Protein AF-A0A6J6NVB9-F1 (afdb_monomer)

Structure (mmCIF, N/CA/C/O backbone):
data_AF-A0A6J6NVB9-F1
#
_entry.id   AF-A0A6J6NVB9-F1
#
loop_
_atom_site.group_PDB
_atom_site.id
_atom_site.type_symbol
_atom_site.label_atom_id
_atom_site.label_alt_id
_atom_site.label_comp_id
_atom_site.label_asym_id
_atom_site.label_entity_id
_atom_site.label_seq_id
_atom_site.pdbx_PDB_ins_code
_atom_site.Cartn_x
_atom_site.Cartn_y
_atom_site.Cartn_z
_atom_site.occupancy
_atom_site.B_iso_or_equiv
_atom_site.auth_seq_id
_atom_site.auth_comp_id
_atom_site.auth_asym_id
_atom_site.auth_atom_id
_atom_site.pdbx_PDB_model_num
ATOM 1 N N . MET A 1 1 ? -18.417 5.113 9.645 1.00 74.06 1 MET A N 1
ATOM 2 C CA . MET A 1 1 ? -17.909 3.822 9.141 1.00 74.06 1 MET A CA 1
ATOM 3 C C . MET A 1 1 ? -18.404 2.730 10.074 1.00 74.06 1 MET A C 1
ATOM 5 O O . MET A 1 1 ? -18.230 2.906 11.270 1.00 74.06 1 MET A O 1
ATOM 9 N N . GLU A 1 2 ? -19.043 1.670 9.576 1.00 90.62 2 GLU A N 1
ATOM 10 C CA . GLU A 1 2 ? -19.717 0.659 10.422 1.00 90.62 2 GLU A CA 1
ATOM 11 C C . GLU A 1 2 ? -18.781 -0.030 11.431 1.00 90.62 2 GLU A C 1
ATOM 13 O O . GLU A 1 2 ? -19.190 -0.325 12.547 1.00 90.62 2 GLU A O 1
ATOM 18 N N . LEU A 1 3 ? -17.506 -0.211 11.073 1.00 95.44 3 LEU A N 1
ATOM 19 C CA . LEU A 1 3 ? -16.517 -0.912 11.897 1.00 95.44 3 LEU A CA 1
ATOM 20 C C . LEU A 1 3 ? -15.622 0.011 12.745 1.00 95.44 3 LEU A C 1
ATOM 22 O O . LEU A 1 3 ? -14.715 -0.471 13.425 1.00 95.44 3 LEU A O 1
ATOM 26 N N . TYR A 1 4 ? -15.847 1.328 12.735 1.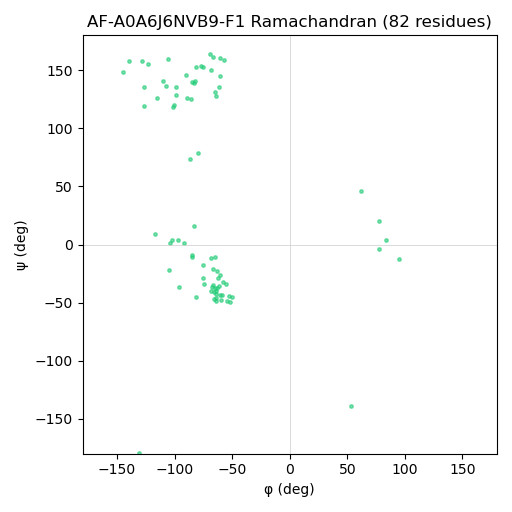00 94.62 4 TYR A N 1
ATOM 27 C CA . TYR A 1 4 ? -15.009 2.256 13.501 1.00 94.62 4 TYR A CA 1
ATOM 28 C C . TYR A 1 4 ? -15.072 1.955 15.010 1.00 94.62 4 TYR A C 1
ATOM 30 O O . TYR A 1 4 ? -16.145 1.703 15.555 1.00 94.62 4 TYR A O 1
ATOM 38 N N . GLY A 1 5 ? -13.918 1.961 15.684 1.00 93.94 5 GLY A N 1
ATOM 39 C CA . GLY A 1 5 ? -13.807 1.645 17.115 1.00 93.94 5 GLY A CA 1
ATOM 40 C C . GLY A 1 5 ? -13.879 0.152 17.471 1.00 93.94 5 GLY A C 1
ATOM 41 O O . GLY A 1 5 ? -13.683 -0.196 18.631 1.00 93.94 5 GLY A O 1
ATOM 42 N N . THR A 1 6 ? -14.103 -0.744 16.501 1.00 95.88 6 THR A N 1
ATOM 43 C CA . THR A 1 6 ? -14.137 -2.207 16.733 1.00 95.88 6 THR A CA 1
ATOM 44 C C . THR A 1 6 ? -12.755 -2.866 1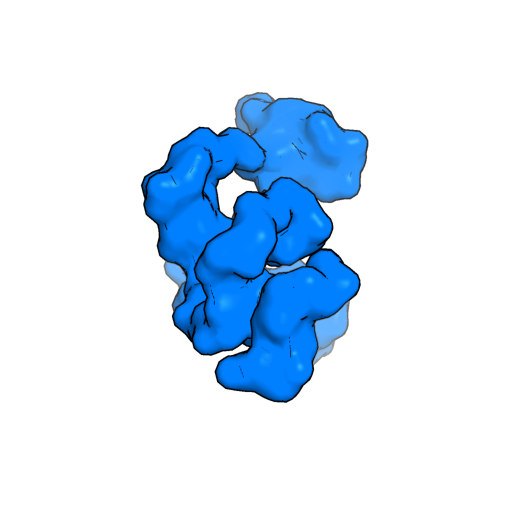6.703 1.00 95.88 6 THR A C 1
ATOM 46 O O . THR A 1 6 ? -12.614 -4.034 17.055 1.00 95.88 6 THR A O 1
ATOM 49 N N . GLY A 1 7 ? -11.736 -2.128 16.256 1.00 93.50 7 GLY A N 1
ATOM 50 C CA . GLY A 1 7 ? -10.389 -2.637 15.998 1.00 93.50 7 GLY A CA 1
ATOM 51 C C . GLY A 1 7 ? -10.137 -3.040 14.540 1.00 93.50 7 GLY A C 1
ATOM 52 O O . GLY A 1 7 ? -8.976 -3.182 14.160 1.00 93.50 7 GLY A O 1
ATOM 53 N N . VAL A 1 8 ? -11.174 -3.150 13.700 1.00 95.69 8 VAL A N 1
ATOM 54 C CA . VAL A 1 8 ? -11.020 -3.409 12.258 1.00 95.69 8 VAL A CA 1
ATOM 55 C C . VAL A 1 8 ? -10.804 -2.100 11.497 1.00 95.69 8 VAL A C 1
ATOM 57 O O . VAL A 1 8 ? -11.630 -1.191 11.581 1.00 95.69 8 VAL A O 1
ATOM 60 N N . ARG A 1 9 ? -9.714 -2.022 10.722 1.00 96.81 9 ARG A N 1
ATOM 61 C CA . ARG A 1 9 ? -9.466 -0.939 9.759 1.00 96.81 9 ARG A CA 1
ATOM 62 C C . ARG A 1 9 ? -9.856 -1.413 8.367 1.00 96.81 9 ARG A C 1
ATOM 64 O O . ARG A 1 9 ? -9.526 -2.529 7.977 1.00 96.81 9 ARG A O 1
ATOM 71 N N . VAL A 1 10 ? -10.547 -0.563 7.619 1.00 97.12 10 VAL A N 1
ATOM 72 C CA . VAL A 1 10 ? -10.923 -0.829 6.227 1.00 97.12 10 VAL A CA 1
ATOM 73 C C . VAL A 1 10 ? -10.441 0.334 5.379 1.00 97.12 10 VAL A C 1
ATOM 75 O O . VAL A 1 10 ? -10.874 1.457 5.595 1.00 97.12 10 VAL A O 1
ATOM 78 N N . ASN A 1 11 ? -9.569 0.081 4.411 1.00 98.00 11 ASN A N 1
ATOM 79 C CA . ASN A 1 11 ? -9.044 1.094 3.496 1.00 98.00 11 ASN A CA 1
ATOM 80 C C . ASN A 1 11 ? -8.959 0.508 2.084 1.00 98.00 11 ASN A C 1
ATOM 82 O O . ASN A 1 11 ? -8.891 -0.712 1.924 1.00 98.00 11 ASN A O 1
ATOM 86 N N . THR A 1 12 ? -8.943 1.367 1.070 1.00 98.12 12 THR A N 1
ATOM 87 C CA . THR A 1 12 ? -8.583 0.975 -0.298 1.00 98.12 12 THR A CA 1
ATOM 88 C C . THR A 1 12 ? -7.242 1.586 -0.657 1.00 98.12 12 THR A C 1
ATOM 90 O O . THR A 1 12 ? -7.009 2.756 -0.357 1.00 98.12 12 THR A O 1
ATOM 93 N N . VAL A 1 13 ? -6.407 0.824 -1.356 1.00 98.00 13 VAL A N 1
ATOM 94 C CA . VAL A 1 13 ? -5.135 1.300 -1.898 1.00 98.00 13 VAL A CA 1
ATOM 95 C C . VAL A 1 13 ? -5.064 1.006 -3.390 1.00 98.00 13 VAL A C 1
ATOM 97 O O . VAL A 1 13 ? -5.431 -0.084 -3.831 1.00 98.00 13 VAL A O 1
ATOM 100 N N . GLU A 1 14 ? -4.613 1.991 -4.156 1.00 97.25 14 GLU A N 1
ATOM 101 C CA . GLU A 1 14 ? -4.287 1.856 -5.572 1.00 97.25 14 GLU A CA 1
ATOM 102 C C . GLU A 1 14 ? -2.832 2.275 -5.827 1.00 97.25 14 GLU A C 1
ATOM 104 O O . GLU A 1 14 ? -2.275 3.057 -5.051 1.00 97.25 14 GLU A O 1
ATOM 109 N N . PRO A 1 15 ? -2.194 1.771 -6.892 1.00 94.75 15 PRO A N 1
ATOM 110 C CA . PRO A 1 15 ? -0.898 2.282 -7.302 1.00 94.75 15 PRO A CA 1
ATOM 111 C C . PRO A 1 15 ? -1.041 3.635 -8.003 1.00 94.75 15 PRO A C 1
ATOM 113 O O . PRO A 1 15 ? -2.056 3.917 -8.646 1.00 94.75 15 PRO A O 1
ATOM 116 N N . ARG A 1 16 ? 0.003 4.466 -7.946 1.00 93.75 16 ARG A N 1
ATOM 117 C CA . ARG A 1 16 ? 0.040 5.739 -8.686 1.00 93.75 16 ARG A CA 1
ATOM 118 C C . ARG A 1 16 ? 0.273 5.507 -10.177 1.00 93.75 16 ARG A C 1
ATOM 120 O O . ARG A 1 16 ? -0.209 6.271 -11.013 1.00 93.75 16 ARG A O 1
ATOM 127 N N . ALA A 1 17 ? 1.047 4.477 -10.506 1.00 90.00 17 ALA A N 1
ATOM 128 C CA . ALA A 1 17 ? 1.380 4.092 -11.872 1.00 90.00 17 ALA A CA 1
ATOM 129 C C . ALA A 1 17 ? 1.147 2.591 -12.098 1.00 90.00 17 ALA A C 1
ATOM 131 O O . ALA A 1 17 ? 0.691 1.871 -11.216 1.00 90.00 17 ALA A O 1
ATOM 132 N N . ALA A 1 18 ? 1.420 2.089 -13.303 1.00 87.38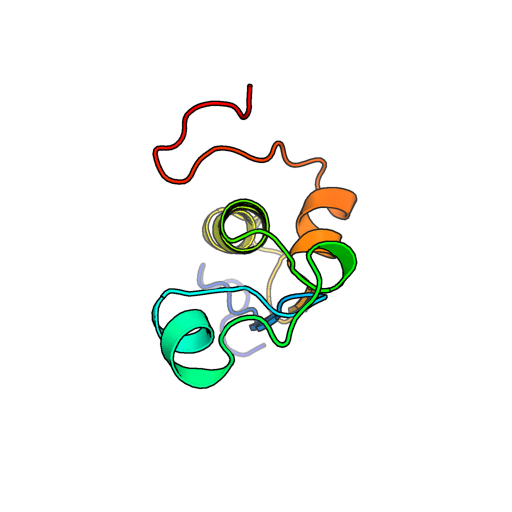 18 ALA A N 1
ATOM 133 C CA . ALA A 1 18 ? 1.286 0.658 -13.550 1.00 87.38 18 ALA A CA 1
ATOM 134 C C . ALA A 1 18 ? 2.310 -0.111 -12.703 1.00 87.38 18 ALA A C 1
ATOM 136 O O . ALA A 1 18 ? 3.491 0.207 -12.733 1.00 87.38 18 ALA A O 1
ATOM 137 N N . VAL A 1 19 ? 1.883 -1.148 -11.989 1.00 87.56 19 VAL A N 1
ATOM 138 C CA . VAL A 1 19 ? 2.807 -2.033 -11.268 1.00 87.56 19 VAL A CA 1
ATOM 139 C C . VAL A 1 19 ? 2.990 -3.287 -12.098 1.00 87.56 19 VAL A C 1
ATOM 141 O O . VAL A 1 19 ? 2.024 -4.000 -12.399 1.00 87.56 19 VAL A O 1
ATOM 144 N N . LEU A 1 20 ? 4.231 -3.556 -12.496 1.00 82.06 20 LEU A N 1
ATOM 145 C CA . LEU A 1 20 ? 4.544 -4.698 -13.343 1.00 82.06 20 LEU A CA 1
ATOM 146 C C . LEU A 1 20 ? 4.602 -5.985 -12.507 1.00 82.06 20 LEU A C 1
ATOM 148 O O . LEU A 1 20 ? 5.664 -6.478 -12.148 1.00 82.06 20 LEU A O 1
ATOM 152 N N . SER A 1 21 ? 3.433 -6.534 -12.189 1.00 77.81 21 SER A N 1
ATOM 153 C CA . SER A 1 21 ? 3.323 -7.898 -11.662 1.00 77.81 21 SER A CA 1
ATOM 154 C C . SER A 1 21 ? 3.665 -8.941 -12.734 1.00 77.81 21 SER A C 1
ATOM 156 O O . SER A 1 21 ? 3.617 -8.645 -13.929 1.00 77.81 21 SER A O 1
ATOM 158 N N . GLU A 1 22 ? 3.930 -10.186 -12.328 1.00 79.56 22 GLU A N 1
ATOM 159 C CA . GLU A 1 22 ? 4.133 -11.316 -13.254 1.00 79.56 22 GLU A CA 1
ATOM 160 C C . GLU A 1 22 ? 3.002 -11.410 -14.299 1.00 79.56 22 GLU A C 1
ATOM 162 O O . GLU A 1 22 ? 3.251 -11.514 -15.502 1.00 79.56 22 GLU A O 1
ATOM 167 N N . GLY A 1 23 ? 1.746 -11.281 -13.854 1.00 76.88 23 GLY A N 1
ATOM 168 C CA . GLY A 1 23 ? 0.579 -11.299 -14.738 1.00 76.88 23 GLY A CA 1
ATOM 169 C C . GLY A 1 23 ? 0.497 -10.085 -15.669 1.00 76.88 23 GLY A C 1
ATOM 170 O O . GLY A 1 23 ? 0.119 -10.226 -16.832 1.00 76.88 23 GLY A O 1
ATOM 171 N N . ALA A 1 24 ? 0.884 -8.896 -15.198 1.00 75.00 24 ALA A N 1
ATOM 172 C CA . ALA A 1 24 ? 0.933 -7.699 -16.036 1.00 75.00 24 ALA A CA 1
ATOM 173 C C . ALA A 1 24 ? 2.044 -7.793 -17.093 1.00 75.00 24 ALA A C 1
ATOM 175 O O . ALA A 1 24 ? 1.810 -7.456 -18.254 1.00 75.00 24 ALA A O 1
ATOM 176 N N . ALA A 1 25 ? 3.217 -8.322 -16.735 1.00 76.31 25 ALA A N 1
ATOM 177 C CA . ALA A 1 25 ? 4.309 -8.564 -17.674 1.00 76.31 25 ALA A CA 1
ATOM 178 C C . ALA A 1 25 ? 3.881 -9.515 -18.802 1.00 76.31 25 ALA A C 1
ATOM 180 O O . ALA A 1 25 ? 4.121 -9.227 -19.975 1.00 76.31 25 ALA A O 1
ATOM 181 N N . ALA A 1 26 ? 3.162 -10.593 -18.468 1.00 76.75 26 ALA A N 1
ATOM 182 C CA . ALA A 1 26 ? 2.663 -11.560 -19.447 1.00 76.75 26 ALA A CA 1
ATOM 183 C C . ALA A 1 26 ? 1.666 -10.962 -20.462 1.00 76.75 26 ALA A C 1
ATOM 185 O O . ALA A 1 26 ? 1.570 -11.444 -21.590 1.00 76.75 26 ALA A O 1
ATOM 186 N N . LEU A 1 27 ? 0.921 -9.918 -20.080 1.00 75.88 27 LEU A N 1
ATOM 187 C CA . LEU A 1 27 ? -0.114 -9.296 -20.916 1.00 75.88 27 LEU A CA 1
ATOM 188 C C . LEU A 1 27 ? 0.376 -8.062 -21.684 1.00 75.88 27 LEU A C 1
ATOM 190 O O . LEU A 1 27 ? -0.070 -7.805 -22.806 1.00 75.88 27 LEU A O 1
ATOM 194 N N . VAL A 1 28 ? 1.252 -7.268 -21.070 1.00 71.50 28 VAL A N 1
ATOM 195 C CA . VAL A 1 28 ? 1.630 -5.933 -21.556 1.00 71.50 28 VAL A CA 1
ATOM 196 C C . VAL A 1 28 ? 3.028 -5.934 -22.191 1.00 71.50 28 VAL A C 1
ATOM 198 O O . VAL A 1 28 ? 3.285 -5.102 -23.065 1.00 71.50 28 VAL A O 1
ATOM 201 N N . GLY A 1 29 ? 3.885 -6.906 -21.850 1.00 67.25 29 GLY A N 1
ATOM 202 C CA . GLY A 1 29 ? 5.244 -7.041 -22.384 1.00 67.25 29 GLY A CA 1
ATOM 203 C C . GLY A 1 29 ? 6.061 -5.755 -22.226 1.00 67.25 29 GLY A C 1
ATOM 204 O O . GLY A 1 29 ? 5.925 -5.040 -21.237 1.00 67.25 29 GLY A O 1
ATOM 205 N N . ASP A 1 30 ? 6.836 -5.406 -23.252 1.00 69.94 30 ASP A N 1
ATOM 206 C CA . ASP A 1 30 ? 7.733 -4.237 -23.253 1.00 69.94 30 ASP A CA 1
ATOM 207 C C . ASP A 1 30 ? 7.031 -2.905 -23.599 1.00 69.94 30 ASP A C 1
ATOM 209 O O . ASP A 1 30 ? 7.672 -1.926 -23.984 1.00 69.94 30 ASP A O 1
ATOM 213 N N . ARG A 1 31 ? 5.692 -2.844 -23.543 1.00 74.38 31 ARG A N 1
ATOM 214 C CA . ARG A 1 31 ? 4.935 -1.641 -23.952 1.00 74.38 31 ARG A CA 1
ATOM 215 C C . ARG A 1 31 ? 4.993 -0.504 -22.934 1.00 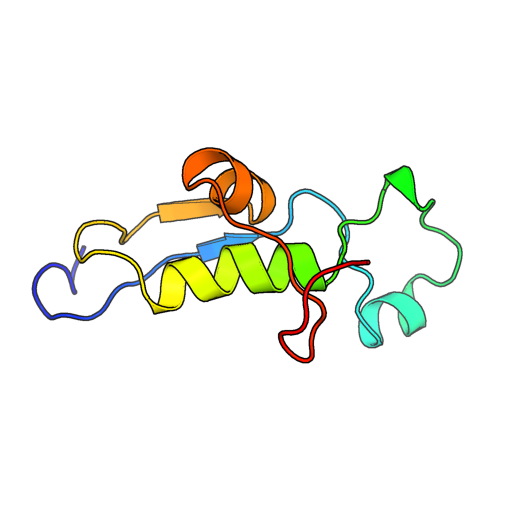74.38 31 ARG A C 1
ATOM 217 O O . ARG A 1 31 ? 4.649 0.624 -23.286 1.00 74.38 31 ARG A O 1
ATOM 224 N N . LEU A 1 32 ? 5.378 -0.794 -21.696 1.00 75.50 32 LEU A N 1
ATOM 225 C CA . LEU A 1 32 ? 5.517 0.193 -20.631 1.00 75.50 32 LEU A CA 1
ATOM 226 C C . LEU A 1 32 ? 6.982 0.591 -20.500 1.00 75.50 32 LEU A C 1
ATOM 228 O O . LEU A 1 32 ? 7.859 -0.262 -20.378 1.00 75.50 32 LEU A O 1
ATOM 232 N N . ARG A 1 33 ? 7.249 1.897 -20.518 1.00 78.06 33 ARG A N 1
ATOM 233 C CA . ARG A 1 33 ? 8.587 2.402 -20.214 1.00 78.06 33 ARG A CA 1
ATOM 234 C C . ARG A 1 33 ? 8.833 2.366 -18.698 1.00 78.06 33 ARG A C 1
ATOM 236 O O . ARG A 1 33 ? 7.868 2.493 -17.945 1.00 78.06 33 ARG A O 1
ATOM 243 N N . PRO A 1 34 ? 10.092 2.270 -18.232 1.00 75.25 34 PRO A N 1
ATOM 244 C CA . PRO A 1 34 ? 10.406 2.232 -16.801 1.00 75.25 34 PRO A CA 1
ATOM 245 C C . PRO A 1 34 ? 9.859 3.423 -15.999 1.00 75.25 34 PRO A C 1
ATOM 247 O O . PRO A 1 34 ? 9.429 3.243 -14.869 1.00 75.25 34 PRO A O 1
ATOM 250 N N . ASP A 1 35 ? 9.800 4.622 -16.591 1.00 77.19 35 ASP A N 1
ATOM 251 C CA . ASP A 1 35 ? 9.230 5.833 -15.972 1.00 77.19 35 ASP A CA 1
ATOM 252 C C . ASP A 1 35 ? 7.706 5.772 -15.772 1.00 77.19 35 ASP A C 1
ATOM 254 O O . ASP A 1 35 ? 7.130 6.626 -15.105 1.00 77.19 35 ASP A O 1
ATOM 258 N N . GLN A 1 36 ? 7.043 4.782 -16.369 1.00 81.69 36 GLN A N 1
ATOM 259 C CA . GLN A 1 36 ? 5.601 4.560 -16.269 1.00 81.69 36 GLN A CA 1
ATOM 260 C C . GLN A 1 36 ? 5.255 3.431 -15.292 1.00 81.69 36 GLN A C 1
ATOM 262 O O . GLN A 1 36 ? 4.081 3.061 -15.192 1.00 81.69 36 GLN A O 1
ATOM 267 N N . ILE A 1 37 ? 6.266 2.864 -14.625 1.00 86.44 37 ILE A N 1
ATOM 268 C CA . ILE A 1 37 ? 6.132 1.702 -13.75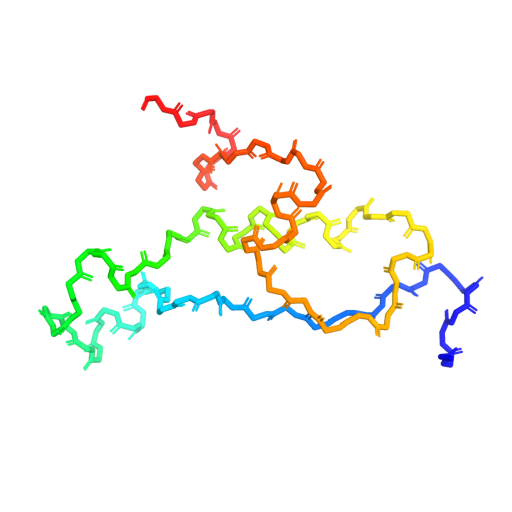7 1.00 86.44 37 ILE A CA 1
ATOM 269 C C . ILE A 1 37 ? 6.449 2.102 -12.318 1.00 86.44 37 ILE A C 1
ATOM 271 O O . ILE A 1 37 ? 7.511 2.642 -12.022 1.00 86.44 37 ILE A O 1
ATOM 275 N N . GLU A 1 38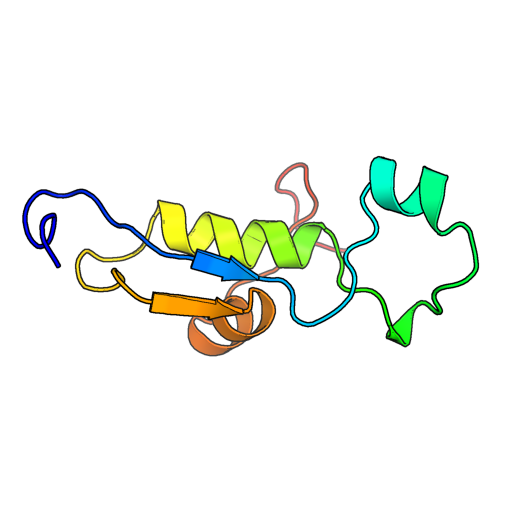 ? 5.520 1.804 -11.419 1.00 90.25 38 GLU A N 1
ATOM 276 C CA . GLU A 1 38 ? 5.774 1.792 -9.983 1.00 90.25 38 GLU A CA 1
ATOM 277 C C . GLU A 1 38 ? 6.354 0.427 -9.588 1.00 90.25 38 GLU A C 1
ATOM 279 O O . GLU A 1 38 ? 5.925 -0.611 -10.108 1.00 90.25 38 GLU A O 1
ATOM 284 N N . SER A 1 39 ? 7.343 0.413 -8.690 1.00 91.19 39 SER A N 1
ATOM 285 C CA . SER A 1 39 ? 7.929 -0.843 -8.217 1.00 91.19 39 SER A CA 1
ATOM 286 C C . SER A 1 39 ? 6.933 -1.637 -7.367 1.00 91.19 39 SER A C 1
ATOM 288 O O . SER A 1 39 ? 6.071 -1.073 -6.690 1.00 91.19 39 SER A O 1
ATOM 290 N N . MET A 1 40 ? 7.051 -2.968 -7.389 1.00 92.62 40 MET A N 1
ATOM 291 C CA . MET A 1 40 ? 6.211 -3.827 -6.547 1.00 92.62 40 MET A CA 1
ATOM 292 C C . MET A 1 40 ? 6.482 -3.554 -5.065 1.00 92.62 40 MET A C 1
ATOM 294 O O . MET A 1 40 ? 5.558 -3.522 -4.260 1.00 92.62 40 MET A O 1
ATOM 298 N N . GLU A 1 41 ? 7.743 -3.308 -4.732 1.00 94.94 41 GLU A N 1
ATOM 299 C CA . GLU A 1 41 ? 8.235 -2.946 -3.409 1.00 94.94 41 GLU A CA 1
ATOM 300 C C . GLU A 1 41 ? 7.503 -1.718 -2.857 1.00 94.94 41 GLU A C 1
ATOM 302 O O . GLU A 1 41 ? 6.980 -1.761 -1.746 1.00 94.94 41 GLU A O 1
ATOM 307 N N . ALA A 1 42 ? 7.372 -0.652 -3.654 1.00 95.31 42 ALA A N 1
ATOM 308 C CA . ALA A 1 42 ? 6.671 0.556 -3.226 1.00 95.31 42 ALA A CA 1
ATOM 309 C C . ALA A 1 42 ? 5.168 0.306 -3.008 1.00 95.31 42 ALA A C 1
ATOM 311 O O . ALA A 1 42 ? 4.593 0.756 -2.013 1.00 95.31 42 ALA A O 1
ATOM 312 N N . MET A 1 43 ? 4.531 -0.477 -3.887 1.00 95.81 43 MET A N 1
ATOM 313 C CA . MET A 1 43 ? 3.132 -0.872 -3.692 1.00 95.81 43 MET A CA 1
ATOM 314 C C . MET A 1 43 ? 2.929 -1.661 -2.399 1.00 95.81 43 MET A C 1
ATOM 316 O O . MET A 1 43 ? 1.954 -1.441 -1.673 1.00 95.81 43 MET A O 1
ATOM 320 N N . VAL A 1 44 ? 3.833 -2.602 -2.125 1.00 95.81 44 VAL A N 1
ATOM 321 C CA . VAL A 1 44 ? 3.788 -3.455 -0.937 1.00 95.81 44 VAL A CA 1
ATOM 322 C C . VAL A 1 44 ? 3.959 -2.618 0.322 1.00 95.81 44 VAL A C 1
ATOM 324 O O . VAL A 1 44 ? 3.146 -2.752 1.230 1.00 95.81 44 VAL A O 1
ATOM 327 N N . GLU A 1 45 ? 4.921 -1.703 0.362 1.00 97.06 45 GLU A N 1
ATOM 328 C CA . GLU A 1 45 ? 5.184 -0.867 1.541 1.00 97.06 45 GLU A CA 1
ATOM 329 C C . GLU A 1 45 ? 4.020 0.063 1.878 1.00 97.06 45 GLU A C 1
ATOM 331 O O . GLU A 1 45 ? 3.511 0.063 3.004 1.00 97.06 45 GLU A O 1
ATOM 336 N N . GLY A 1 46 ? 3.498 0.778 0.876 1.00 97.00 46 GLY A N 1
ATOM 337 C CA . GLY A 1 46 ? 2.321 1.629 1.057 1.00 97.00 46 GLY A CA 1
ATOM 338 C C . GLY A 1 46 ? 1.076 0.849 1.505 1.00 97.00 46 GLY A C 1
ATOM 339 O O . GLY A 1 46 ? 0.202 1.413 2.169 1.00 97.00 46 GLY A O 1
ATOM 340 N N . THR A 1 47 ? 0.997 -0.445 1.173 1.00 97.19 47 THR A N 1
ATOM 341 C CA . THR A 1 47 ? -0.076 -1.354 1.606 1.00 97.19 47 THR A CA 1
ATOM 342 C C . THR A 1 47 ? 0.159 -1.892 3.017 1.00 97.19 47 THR A C 1
ATOM 344 O O . THR A 1 47 ? -0.770 -1.895 3.826 1.00 97.19 47 THR A O 1
ATOM 347 N N . LEU A 1 48 ? 1.380 -2.328 3.340 1.00 97.19 48 LEU A N 1
ATOM 348 C CA . LEU A 1 48 ? 1.735 -2.896 4.643 1.00 97.19 48 LEU A CA 1
ATOM 349 C C . LEU A 1 48 ? 1.540 -1.890 5.771 1.00 97.19 48 LEU A C 1
ATOM 351 O O . LEU A 1 48 ? 1.045 -2.263 6.835 1.00 97.19 48 LEU A O 1
ATOM 355 N N . PHE A 1 49 ? 1.813 -0.609 5.522 1.00 97.75 49 PHE A N 1
ATOM 356 C CA . PHE A 1 49 ? 1.471 0.450 6.466 1.00 97.75 49 PHE A CA 1
ATOM 357 C C . PHE A 1 49 ? -0.009 0.408 6.878 1.00 97.75 49 PHE A C 1
ATOM 359 O O . PHE A 1 49 ? -0.326 0.488 8.064 1.00 97.75 49 PHE A O 1
ATOM 366 N N . LEU A 1 50 ? -0.935 0.218 5.931 1.00 97.75 50 LEU A N 1
ATOM 367 C CA . LEU A 1 50 ? -2.371 0.156 6.232 1.00 97.75 50 LEU A CA 1
ATOM 368 C C . LEU A 1 50 ? -2.746 -1.077 7.068 1.00 97.75 50 LEU A C 1
ATOM 370 O O . LEU A 1 50 ? -3.782 -1.059 7.736 1.00 97.75 50 LEU A O 1
ATOM 374 N N . CYS A 1 51 ? -1.921 -2.127 7.064 1.00 96.75 51 CYS A N 1
ATOM 375 C CA . CYS A 1 51 ? -2.124 -3.314 7.890 1.00 96.75 51 CYS A CA 1
ATOM 376 C C . CYS A 1 51 ? -1.764 -3.089 9.369 1.00 96.75 51 CYS A C 1
ATOM 378 O O . CYS A 1 51 ? -2.386 -3.721 10.222 1.00 96.75 51 CYS A O 1
ATOM 380 N N . ASP A 1 52 ? -0.821 -2.190 9.674 1.00 95.19 52 ASP A N 1
ATOM 381 C CA . ASP A 1 52 ? -0.338 -1.920 11.046 1.00 95.19 52 ASP A CA 1
ATOM 382 C C . ASP A 1 52 ? -0.620 -0.482 11.536 1.00 95.19 52 ASP A C 1
ATOM 384 O O . ASP A 1 52 ? -0.163 -0.034 12.586 1.00 95.19 52 ASP A O 1
ATOM 388 N N . CYS A 1 53 ? -1.411 0.278 10.781 1.00 96.50 53 CYS A N 1
ATOM 389 C CA . CYS A 1 53 ? -1.693 1.673 11.089 1.00 96.50 53 CYS A CA 1
ATOM 390 C C . CYS A 1 53 ? -2.513 1.891 12.383 1.00 96.50 53 CYS A C 1
ATOM 392 O O . CYS A 1 53 ? -3.236 1.028 12.913 1.00 96.50 53 CYS A O 1
ATOM 394 N N . GLY A 1 54 ? -2.447 3.131 12.882 1.00 96.00 54 GLY A N 1
ATOM 395 C CA . GLY A 1 54 ? -3.251 3.594 14.011 1.00 96.00 54 GLY A CA 1
ATOM 396 C C . GLY A 1 54 ? -4.767 3.447 13.776 1.00 96.00 54 GLY A C 1
ATOM 397 O O . GLY A 1 54 ? -5.224 3.372 12.636 1.00 96.00 54 GLY A O 1
ATOM 398 N N . PRO A 1 55 ? -5.581 3.409 14.846 1.00 95.56 55 PRO A N 1
ATOM 399 C CA . PRO A 1 55 ? -7.018 3.124 14.756 1.00 95.56 55 PRO A CA 1
ATOM 400 C C . PRO A 1 55 ? -7.821 4.158 13.952 1.00 95.56 55 PRO A C 1
ATOM 402 O O . PRO A 1 55 ? -8.888 3.827 13.440 1.00 95.56 55 PRO A O 1
ATOM 405 N N . ASP A 1 56 ? -7.308 5.383 13.816 1.00 95.81 56 ASP A N 1
ATOM 406 C CA . ASP A 1 56 ? -7.968 6.460 13.071 1.00 95.81 56 ASP A CA 1
ATOM 407 C C . ASP A 1 56 ? -7.672 6.434 11.562 1.00 95.81 56 ASP A C 1
ATOM 409 O O . ASP A 1 56 ? -8.323 7.135 10.788 1.00 95.81 56 ASP A O 1
ATOM 413 N N . ILE A 1 57 ? -6.739 5.589 11.111 1.00 96.75 57 ILE A N 1
ATOM 414 C CA . ILE A 1 57 ? -6.430 5.394 9.691 1.00 96.75 57 ILE A CA 1
ATOM 415 C C . ILE A 1 57 ? -7.375 4.321 9.123 1.00 96.75 57 ILE A C 1
ATOM 417 O O . ILE A 1 57 ? -7.017 3.167 8.893 1.00 96.75 57 ILE A O 1
ATOM 421 N N . THR A 1 58 ? -8.642 4.695 8.937 1.00 97.69 58 THR A N 1
ATOM 422 C CA . THR A 1 58 ? -9.682 3.831 8.359 1.00 97.69 58 THR A CA 1
ATOM 423 C C . THR A 1 58 ? -10.661 4.641 7.511 1.00 97.69 58 THR A C 1
ATOM 425 O O . THR A 1 58 ? -10.950 5.800 7.798 1.00 97.69 58 THR A O 1
ATOM 428 N N . GLY A 1 59 ? -11.207 4.030 6.463 1.00 96.81 59 GLY A N 1
ATOM 429 C CA . GLY A 1 59 ? -12.126 4.659 5.514 1.00 96.81 59 GLY A CA 1
ATOM 430 C C . GLY A 1 59 ? -11.467 5.565 4.502 1.00 96.81 59 GLY A C 1
ATOM 431 O O . GLY A 1 59 ? -12.151 6.396 3.905 1.00 96.81 59 GLY A O 1
ATOM 432 N N . ARG A 1 60 ? -10.162 5.396 4.293 1.00 97.25 60 ARG A N 1
ATOM 433 C CA . ARG A 1 60 ? -9.405 6.158 3.310 1.00 97.25 60 ARG A CA 1
ATOM 434 C C . ARG A 1 60 ? -9.399 5.448 1.958 1.00 97.25 60 ARG A C 1
ATOM 436 O O . ARG A 1 60 ? -9.353 4.219 1.878 1.00 97.25 60 ARG A O 1
ATOM 443 N N . ILE A 1 61 ? -9.408 6.270 0.915 1.00 98.12 61 ILE A N 1
ATOM 444 C CA . ILE A 1 61 ? -8.973 5.903 -0.429 1.00 98.12 61 ILE A CA 1
ATOM 445 C C . ILE A 1 61 ? -7.572 6.483 -0.568 1.00 98.12 61 ILE A C 1
ATOM 447 O O . ILE A 1 61 ? -7.399 7.690 -0.402 1.00 98.12 61 ILE A O 1
ATOM 451 N N . THR A 1 62 ? -6.579 5.626 -0.771 1.00 98.12 62 THR A N 1
ATOM 452 C CA . THR A 1 62 ? -5.170 6.021 -0.753 1.00 98.12 62 THR A CA 1
ATOM 453 C C . THR A 1 62 ? -4.445 5.553 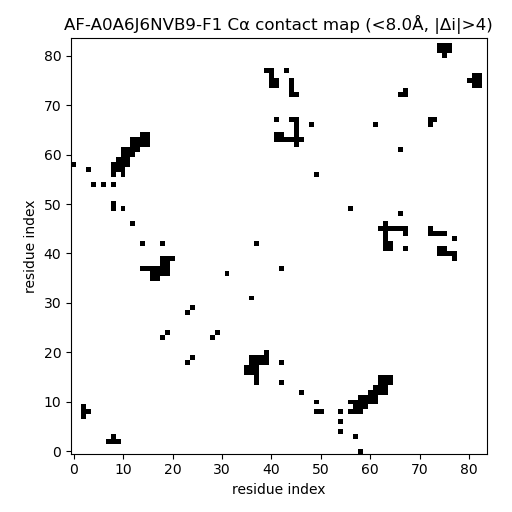-1.997 1.00 98.12 62 THR A C 1
ATOM 455 O O . THR A 1 62 ? -4.818 4.546 -2.597 1.00 98.12 62 THR A O 1
ATOM 458 N N . VAL A 1 63 ? -3.343 6.225 -2.296 1.00 98.25 63 VAL A N 1
ATOM 459 C CA . VAL A 1 63 ? -2.363 5.792 -3.285 1.00 98.25 63 VAL A CA 1
ATOM 460 C C . VAL A 1 63 ? -1.114 5.326 -2.534 1.00 98.25 63 VAL A C 1
ATOM 462 O O . VAL A 1 63 ? -0.698 5.974 -1.575 1.00 98.25 63 VAL A O 1
ATOM 465 N N . SER A 1 64 ? -0.518 4.206 -2.934 1.00 97.38 64 SER A N 1
ATOM 466 C CA . SER A 1 64 ? 0.662 3.609 -2.277 1.00 97.38 64 SER A CA 1
ATOM 467 C C . SER A 1 64 ? 1.822 4.584 -2.071 1.00 97.38 64 SER A C 1
ATOM 469 O O . SER A 1 64 ? 2.330 4.703 -0.958 1.00 97.38 64 SER A O 1
ATOM 471 N N . LEU A 1 65 ? 2.212 5.313 -3.121 1.00 96.94 65 LEU A N 1
ATOM 472 C CA . LEU A 1 65 ? 3.306 6.285 -3.055 1.00 96.94 65 LEU A CA 1
ATOM 473 C C . LEU A 1 65 ? 2.971 7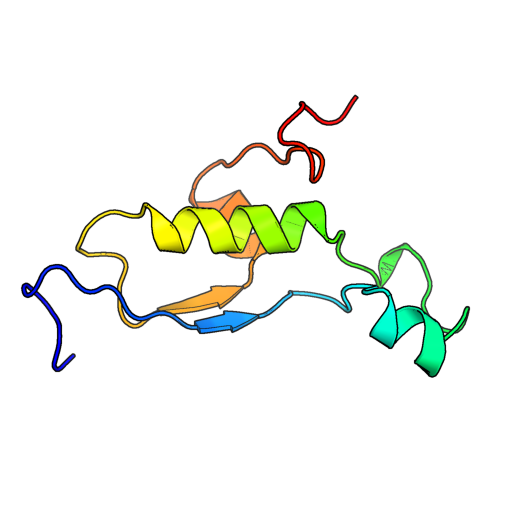.482 -2.158 1.00 96.94 65 LEU A C 1
ATOM 475 O O . LEU A 1 65 ? 3.851 7.970 -1.457 1.00 96.94 65 LEU A O 1
ATOM 479 N N . ASP A 1 66 ? 1.706 7.918 -2.122 1.00 98.06 66 ASP A N 1
ATOM 480 C CA . ASP A 1 66 ? 1.272 8.965 -1.188 1.00 98.06 66 ASP A CA 1
ATOM 481 C C . ASP A 1 66 ? 1.385 8.488 0.264 1.00 98.06 66 ASP A C 1
ATOM 483 O O . ASP A 1 66 ? 1.806 9.259 1.117 1.00 98.06 66 ASP A O 1
ATOM 487 N N . ASN A 1 67 ? 1.085 7.217 0.556 1.00 98.00 67 ASN A N 1
ATOM 488 C CA . ASN A 1 67 ? 1.276 6.671 1.904 1.00 98.00 67 ASN A CA 1
ATOM 489 C C . ASN A 1 67 ? 2.764 6.665 2.298 1.00 98.00 67 ASN A C 1
ATOM 491 O O . ASN A 1 67 ? 3.103 7.037 3.419 1.00 98.00 67 ASN A O 1
ATOM 495 N N . ILE A 1 68 ? 3.659 6.275 1.385 1.00 97.81 68 ILE A N 1
ATOM 496 C CA . ILE A 1 68 ? 5.108 6.297 1.640 1.00 97.81 68 ILE A CA 1
ATOM 497 C C . ILE A 1 68 ? 5.580 7.719 1.962 1.00 97.81 68 ILE A C 1
ATOM 499 O O . ILE A 1 68 ? 6.274 7.924 2.958 1.00 97.81 68 ILE A O 1
ATOM 503 N N . GLU A 1 69 ? 5.167 8.701 1.158 1.00 98.12 69 GLU A N 1
ATOM 504 C CA . GLU A 1 69 ? 5.517 10.111 1.347 1.00 98.12 69 GLU A CA 1
ATOM 505 C C . GLU A 1 69 ? 4.904 10.699 2.635 1.00 98.12 69 GLU A C 1
ATOM 507 O O . GLU A 1 69 ? 5.608 11.351 3.407 1.00 98.12 69 GLU A O 1
ATOM 512 N N . GLU A 1 70 ? 3.613 10.457 2.896 1.00 97.81 70 GLU A N 1
ATOM 513 C CA . GLU A 1 70 ? 2.871 10.993 4.051 1.00 97.81 70 GLU A CA 1
ATOM 514 C C . GLU A 1 70 ? 3.425 10.469 5.380 1.00 97.81 70 GLU A C 1
ATOM 516 O O . GLU A 1 70 ? 3.524 11.224 6.351 1.00 97.81 70 GLU A O 1
ATOM 521 N N . PHE A 1 71 ? 3.795 9.188 5.427 1.00 97.19 71 PHE A N 1
ATOM 522 C CA . PHE A 1 71 ? 4.201 8.517 6.662 1.00 97.19 71 PHE A CA 1
ATOM 523 C C . PHE A 1 71 ? 5.712 8.309 6.790 1.00 97.19 71 PHE A C 1
ATOM 525 O O . PHE A 1 71 ? 6.157 7.780 7.808 1.00 97.19 71 PHE A O 1
ATOM 532 N N . GLY A 1 72 ? 6.500 8.764 5.811 1.00 97.25 72 GLY A N 1
ATOM 533 C CA . GLY A 1 72 ? 7.961 8.686 5.836 1.00 97.25 72 GLY A CA 1
ATOM 534 C C . GLY A 1 72 ? 8.470 7.247 5.877 1.00 97.25 72 GLY A C 1
ATOM 535 O O . GLY A 1 72 ? 9.315 6.926 6.710 1.00 97.25 72 GLY A O 1
ATOM 536 N N . LEU A 1 73 ? 7.908 6.383 5.029 1.00 96.69 73 LEU A N 1
ATOM 537 C CA . LEU A 1 73 ? 8.240 4.958 4.993 1.00 96.69 73 LEU A CA 1
ATOM 538 C C . LEU A 1 73 ? 9.511 4.710 4.175 1.00 96.69 73 LEU A C 1
ATOM 540 O O . LEU A 1 73 ? 9.697 5.292 3.106 1.00 96.69 73 LEU A O 1
ATOM 544 N N . ASP A 1 74 ? 10.348 3.794 4.651 1.00 96.62 74 ASP A N 1
ATOM 545 C CA . ASP A 1 74 ? 11.460 3.262 3.870 1.00 96.62 74 ASP A CA 1
ATOM 546 C C . ASP A 1 74 ? 10.964 2.132 2.966 1.00 96.62 74 ASP A C 1
ATOM 548 O O . ASP A 1 74 ? 10.170 1.292 3.389 1.00 96.62 74 ASP A O 1
ATOM 552 N N . ILE A 1 75 ? 11.450 2.098 1.724 1.00 96.44 75 ILE A N 1
ATOM 553 C CA . ILE A 1 75 ? 11.115 1.018 0.796 1.00 96.44 75 ILE A CA 1
ATOM 554 C C . ILE A 1 75 ? 12.125 -0.121 0.956 1.00 96.44 75 ILE A C 1
ATOM 556 O O . ILE A 1 75 ? 13.333 0.093 0.810 1.00 96.44 75 ILE A O 1
ATOM 560 N N . HIS A 1 76 ? 11.630 -1.334 1.200 1.00 96.69 76 HIS A N 1
ATOM 561 C CA . HIS A 1 76 ? 12.434 -2.554 1.269 1.00 96.69 76 HIS A CA 1
ATOM 562 C C . HIS A 1 76 ? 12.247 -3.433 0.026 1.00 96.69 76 HIS A C 1
ATOM 564 O O . HIS A 1 76 ? 11.252 -3.340 -0.691 1.00 96.69 76 HIS A O 1
ATOM 570 N N . ASN A 1 77 ? 13.203 -4.329 -0.217 1.00 96.06 77 ASN A N 1
ATOM 571 C CA . ASN A 1 77 ? 13.023 -5.453 -1.132 1.00 96.06 77 ASN A CA 1
ATOM 572 C C . ASN A 1 77 ? 11.872 -6.349 -0.649 1.00 96.06 77 ASN A C 1
ATOM 574 O O . ASN A 1 77 ? 11.538 -6.382 0.536 1.00 96.06 77 ASN A O 1
ATOM 578 N N . LEU A 1 78 ? 11.312 -7.165 -1.545 1.00 92.81 78 LEU A N 1
ATOM 579 C CA . LEU A 1 78 ? 10.196 -8.066 -1.210 1.00 92.81 78 LEU A CA 1
ATOM 580 C C . LEU A 1 78 ? 10.541 -9.172 -0.192 1.00 92.81 78 LEU A C 1
ATOM 582 O O . LEU A 1 78 ? 9.642 -9.851 0.299 1.00 92.81 78 LEU A O 1
ATOM 586 N N . ASP A 1 79 ? 11.821 -9.363 0.134 1.00 94.81 79 ASP A N 1
ATOM 587 C CA . ASP A 1 79 ? 12.284 -10.232 1.223 1.00 94.81 79 ASP A CA 1
ATOM 588 C C . ASP A 1 79 ? 12.450 -9.499 2.571 1.00 94.81 79 ASP A C 1
ATOM 590 O O . ASP A 1 79 ? 12.849 -10.110 3.564 1.00 94.81 79 ASP A O 1
ATOM 594 N N . GLY A 1 80 ? 12.133 -8.202 2.617 1.00 93.38 80 GLY A N 1
ATOM 595 C CA . GLY A 1 80 ? 12.237 -7.333 3.789 1.00 93.38 80 GLY A CA 1
ATOM 596 C C . GLY A 1 80 ? 13.626 -6.734 4.025 1.00 93.38 80 GLY A C 1
ATOM 597 O O . GLY A 1 80 ? 13.831 -6.064 5.036 1.00 93.38 80 GLY A O 1
ATOM 598 N N . THR A 1 81 ? 14.600 -6.962 3.140 1.00 96.75 81 THR A N 1
ATOM 599 C CA . THR A 1 81 ? 15.925 -6.329 3.241 1.00 96.75 81 THR A CA 1
ATOM 600 C C . THR A 1 81 ? 15.916 -4.901 2.673 1.00 96.75 81 THR A C 1
ATOM 602 O O . THR A 1 81 ? 15.117 -4.608 1.787 1.00 96.75 81 THR A O 1
ATOM 605 N N . PRO A 1 82 ? 16.793 -3.985 3.126 1.00 94.56 82 PRO A N 1
ATOM 606 C CA . PRO A 1 82 ? 16.866 -2.632 2.564 1.00 94.56 82 PRO A CA 1
ATOM 607 C C . PRO A 1 82 ? 17.220 -2.623 1.068 1.00 94.56 82 PRO A C 1
ATOM 609 O O . PRO A 1 82 ? 18.045 -3.428 0.621 1.00 94.56 82 PRO A O 1
ATOM 612 N N . ILE A 1 83 ? 16.664 -1.675 0.304 1.00 89.25 83 ILE A N 1
ATOM 613 C CA . ILE A 1 83 ? 17.116 -1.412 -1.072 1.00 89.25 83 ILE A CA 1
ATOM 614 C C . ILE A 1 83 ? 18.575 -0.919 -1.027 1.00 89.25 83 ILE A C 1
ATOM 616 O O . ILE A 1 83 ? 18.906 -0.017 -0.258 1.00 89.25 83 ILE A O 1
ATOM 620 N N . SER A 1 84 ? 19.452 -1.557 -1.811 1.00 68.00 84 SER A N 1
ATOM 621 C CA . SER A 1 84 ? 20.886 -1.220 -1.919 1.00 68.00 84 SER A CA 1
ATOM 622 C C . SER A 1 84 ? 21.172 -0.141 -2.956 1.00 68.00 84 SER A C 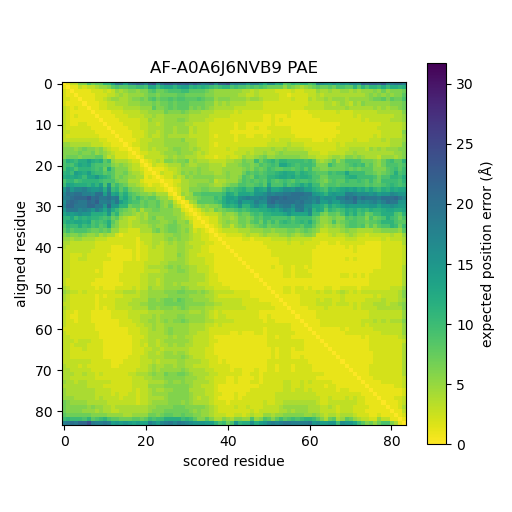1
ATOM 624 O O . SER A 1 84 ? 20.462 -0.113 -3.986 1.00 68.00 84 SER A O 1
#

Mean predicted aligned error: 4.5 Å

Nearest PDB structures (foldseek):
  3sc4-assembly1_A  TM=8.169E-01  e=2.499E-02  Mycolicibacterium thermoresistibile

Organism: NCBI:txid449393

Sequence (84 aa):
MELYGTGVRVNTVEPRAAVLSEGAAALVGDRLRPDQIESMEAMVEGTLFLCDCGPDITGRITVSLDNIEEFGLDIHNLDGTPIS

Radius of gyration: 14.66 Å; Cα contacts (8 Å, |Δi|>4): 108; chains: 1; bounding box: 41×23×41 Å

Secondary structure (DSSP, 8-state):
-TTTTTT----EEE-SSEE--HHHHHHHGGGS-GGGEE-HHHHHHHHHHHHH--TT--S-EEEHHHHHHHHTPPPB-TTSPBP-

Solvent-accessible surface area (backbone atoms only — not comparable to full-atom values): 5240 Å² total; per-residue (Å²): 115,96,48,66,92,72,80,59,69,53,69,48,76,42,67,84,44,51,56,76,42,77,71,46,43,78,74,53,57,86,77,64,56,74,95,54,45,38,55,66,36,47,45,49,45,28,48,51,48,66,76,73,50,61,90,82,66,46,76,46,81,44,40,14,62,55,43,29,66,77,68,69,58,80,61,35,41,93,86,69,46,77,69,130

Foldseek 3Di:
DVCQPVPDAAEAEDAPAAADDPVNCVPCPPVDDPVRHDYPQLQVFLVVCSVVDDSPNHPYHYYSNVSCVVVVDAGDDPVRHHDD

pLDDT: mean 90.94, std 8.94, range [67.25, 98.25]